Protein AF-S1SI46-F1 (afdb_monomer)

Solvent-accessible surface area (backbone atoms only — not comparable to full-atom values): 6988 Å² total; per-residue (Å²): 137,84,86,70,72,73,93,78,56,89,64,81,88,34,72,68,61,63,52,74,66,67,72,88,64,81,99,55,94,78,83,88,86,85,89,85,84,81,87,86,74,89,56,75,73,43,57,96,60,61,71,93,82,86,86,87,86,82,91,73,88,73,91,73,60,99,59,74,88,63,74,87,57,80,74,95,49,81,84,78,54,87,77,83,72,74,94,75,83,124

Sequence (90 aa):
MKIHHREESQGEDTLAVWSDRDRSIENKDIVLWYTLGFHHIPCQEDFPIMPTVSSSFDLKPVNFFESNPILRIPPNVEKDLPVCKPAGSA

Radius of gyration: 26.25 Å; Cα contacts (8 Å, |Δi|>4): 9; chains: 1; bounding box: 51×43×79 Å

pLDDT: mean 86.7, std 14.3, range [41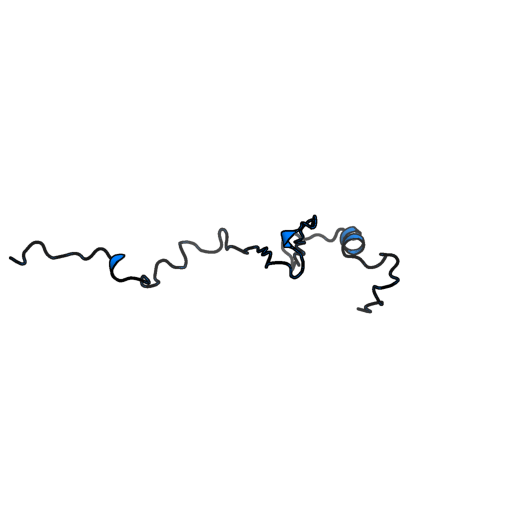.75, 97.75]

InterPro domains:
  IPR000269 Copper amine oxidase [PTHR10638] (6-79)
  IPR015798 Copper amine oxidase, catalytic domain [PF01179] (7-78)
  IPR036460 Copper amine oxidase, catalytic domain superfamily [G3DSA:2.70.98.20] (3-81)
  IPR036460 Copper amine oxidase, catalytic domain superfamily [SSF49998] (9-84)
  IPR049947 Copper amine oxidase, copper-binding site [PS01165] (35-48)

Organism: Theobroma cacao (NCBI:txid3641)

Secondary structure (DSSP, 8-state):
-----GGG--STTSHHHHHTT----TTS---------------GGGSSSPPP---------SS-SSS-TTTTSPPSSGGGS-----TT--

Foldseek 3Di:
DDDDDPPPDPCCPDPVVVCVVVDDDPPDDDDDDDDDDDDDDDDPCPPPHHDDDDDDDDDDDDPPDPDDPCPPPDDPDPVVDPPPDPPDDD

Mean predicted aligned error: 10.31 Å

Structure (mmCIF, N/CA/C/O backbone):
data_AF-S1SI46-F1
#
_entry.id   AF-S1SI46-F1
#
loop_
_atom_site.group_PDB
_atom_site.id
_atom_site.type_symbol
_atom_site.label_atom_id
_atom_site.label_alt_id
_atom_site.label_comp_id
_atom_site.label_asym_id
_atom_site.label_entity_id
_atom_site.lab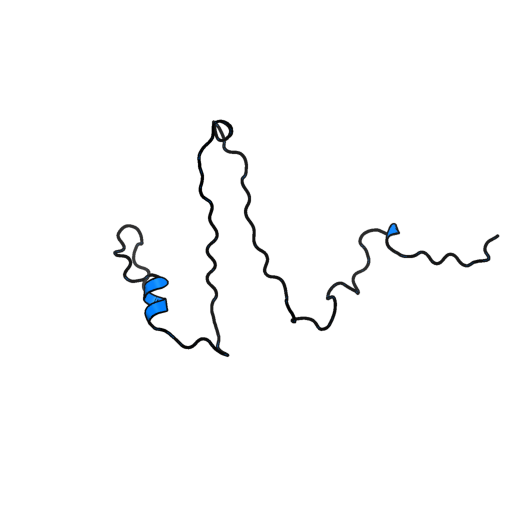el_seq_id
_atom_site.pdbx_PDB_ins_code
_atom_site.Cartn_x
_atom_site.Cartn_y
_atom_site.Cartn_z
_atom_site.occupancy
_atom_site.B_iso_or_equiv
_atom_site.auth_seq_id
_atom_site.auth_comp_id
_atom_site.auth_asym_id
_atom_site.auth_atom_id
_atom_site.pdbx_PDB_model_num
ATOM 1 N N . MET A 1 1 ? -6.805 -23.145 -12.559 1.00 41.75 1 MET A N 1
ATOM 2 C CA . MET A 1 1 ? -5.982 -21.943 -12.797 1.00 41.75 1 MET A CA 1
ATOM 3 C C . MET A 1 1 ? -4.635 -22.421 -13.306 1.00 41.75 1 MET A C 1
ATOM 5 O O . MET A 1 1 ? -3.942 -23.104 -12.564 1.00 41.75 1 MET A O 1
ATOM 9 N N . LYS A 1 2 ? -4.338 -22.229 -14.594 1.00 46.56 2 LYS A N 1
ATOM 10 C CA . LYS A 1 2 ? -3.103 -22.722 -15.218 1.00 46.56 2 LYS A CA 1
ATOM 11 C C . LYS A 1 2 ? -2.201 -21.511 -15.412 1.00 46.56 2 LYS A C 1
ATOM 13 O O . LYS A 1 2 ? -2.504 -20.668 -16.242 1.00 46.56 2 LYS A O 1
ATOM 18 N N . ILE A 1 3 ? -1.173 -21.383 -14.582 1.00 53.19 3 ILE A N 1
ATOM 19 C CA . ILE A 1 3 ? -0.225 -20.272 -14.677 1.00 53.19 3 ILE A CA 1
ATOM 20 C C . ILE A 1 3 ? 0.710 -20.589 -15.851 1.00 53.19 3 ILE A C 1
ATOM 22 O O . ILE A 1 3 ? 1.477 -21.546 -15.776 1.00 53.19 3 ILE A O 1
ATOM 26 N N . HIS A 1 4 ? 0.593 -19.851 -16.957 1.00 55.31 4 HIS A N 1
ATOM 27 C CA . HIS A 1 4 ? 1.569 -19.901 -18.050 1.00 55.31 4 HIS A CA 1
ATOM 28 C C . HIS A 1 4 ? 2.838 -19.130 -17.652 1.00 55.31 4 HIS A C 1
ATOM 30 O O . HIS A 1 4 ? 2.771 -18.151 -16.907 1.00 55.31 4 HIS A O 1
ATOM 36 N N . HIS A 1 5 ? 4.001 -19.582 -18.130 1.00 56.25 5 HIS A N 1
ATOM 37 C CA . HIS A 1 5 ? 5.281 -18.896 -17.929 1.00 56.25 5 HIS A CA 1
ATOM 38 C C . HIS A 1 5 ? 5.200 -17.447 -18.442 1.00 56.25 5 HIS A C 1
ATOM 40 O O . HIS A 1 5 ? 4.805 -17.199 -19.578 1.00 56.25 5 HIS A O 1
ATOM 46 N N . ARG A 1 6 ? 5.565 -16.487 -17.583 1.00 64.50 6 ARG A N 1
ATOM 47 C CA . ARG A 1 6 ? 5.426 -15.037 -17.825 1.00 64.50 6 ARG A CA 1
ATOM 48 C C . ARG A 1 6 ? 6.391 -14.493 -18.885 1.00 64.50 6 ARG A C 1
ATOM 50 O O . ARG A 1 6 ? 6.123 -13.451 -19.468 1.00 64.50 6 ARG A O 1
ATOM 57 N N . GLU A 1 7 ? 7.498 -15.187 -19.113 1.00 70.25 7 GLU A N 1
ATOM 58 C CA . GLU A 1 7 ? 8.656 -14.701 -19.874 1.00 70.25 7 GLU A CA 1
ATOM 59 C C . GLU A 1 7 ? 8.362 -14.453 -21.366 1.00 70.25 7 GLU A C 1
ATOM 61 O O . GLU A 1 7 ? 8.974 -13.580 -21.969 1.00 70.25 7 GLU A O 1
ATOM 66 N N . GLU A 1 8 ? 7.345 -15.116 -21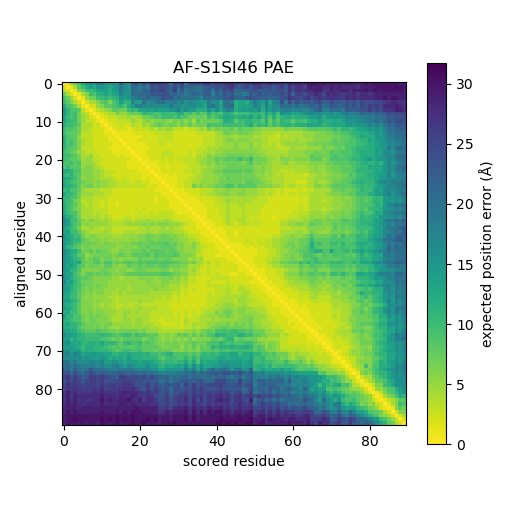.926 1.00 79.19 8 GLU A N 1
ATOM 67 C CA . GLU A 1 8 ? 6.892 -14.951 -23.320 1.00 79.19 8 GLU A CA 1
ATOM 68 C C . GLU A 1 8 ? 5.378 -14.676 -23.409 1.00 79.19 8 GLU A C 1
ATOM 70 O O . GLU A 1 8 ? 4.732 -14.941 -24.424 1.00 79.19 8 GLU A O 1
ATOM 75 N N . SER A 1 9 ? 4.763 -14.185 -22.326 1.00 83.94 9 SER A N 1
ATOM 76 C CA . SER A 1 9 ? 3.312 -13.982 -22.316 1.00 83.94 9 SER A CA 1
ATOM 77 C C . SER A 1 9 ? 2.912 -12.868 -23.287 1.00 83.94 9 SER A C 1
ATOM 79 O O . SER A 1 9 ? 3.463 -11.770 -23.229 1.00 83.94 9 SER A O 1
ATOM 81 N N . GLN A 1 10 ? 1.880 -13.104 -24.096 1.00 87.62 10 GLN A N 1
ATOM 82 C CA . GLN A 1 10 ? 1.298 -12.083 -24.977 1.00 87.62 10 GLN A CA 1
ATOM 83 C C . GLN A 1 10 ? 0.381 -11.087 -24.235 1.00 87.62 10 GLN A C 1
ATOM 85 O O . GLN A 1 10 ? -0.254 -10.245 -24.858 1.00 87.62 10 GLN A O 1
ATOM 90 N N . GLY A 1 11 ? 0.299 -11.165 -22.899 1.00 84.56 11 GLY A N 1
ATOM 91 C CA . GLY A 1 11 ? -0.532 -10.273 -22.076 1.00 84.56 11 GLY A CA 1
ATOM 92 C C . GLY A 1 11 ? -2.023 -10.637 -22.016 1.00 84.56 11 GLY A C 1
ATOM 93 O O . GLY A 1 11 ? -2.804 -9.903 -21.411 1.00 84.56 11 GLY A O 1
ATOM 94 N N . GLU A 1 12 ? -2.415 -11.778 -22.583 1.00 86.50 12 GLU A N 1
ATOM 95 C CA . GLU A 1 12 ? -3.818 -12.208 -22.701 1.00 86.50 12 GLU A CA 1
ATOM 96 C C . GLU A 1 12 ? -4.461 -12.666 -21.376 1.00 86.50 12 GLU A C 1
ATOM 98 O O . GLU A 1 12 ? -5.680 -12.763 -21.287 1.00 86.50 12 GLU A O 1
ATOM 103 N N . ASP A 1 13 ? -3.670 -12.929 -20.329 1.00 90.25 13 ASP A N 1
ATOM 104 C CA . ASP A 1 13 ? -4.154 -13.377 -19.010 1.00 90.25 13 ASP A CA 1
ATOM 105 C C . ASP A 1 13 ? -3.690 -12.428 -17.889 1.00 90.25 13 ASP A C 1
ATOM 107 O O . ASP A 1 13 ? -3.030 -12.822 -16.928 1.00 90.25 13 ASP A O 1
ATOM 111 N N . THR A 1 14 ? -3.969 -11.131 -18.051 1.00 93.06 14 THR A N 1
ATOM 112 C CA . THR A 1 14 ? -3.594 -10.077 -17.090 1.00 93.06 14 THR A CA 1
ATOM 113 C C . THR A 1 14 ? -4.789 -9.585 -16.272 1.00 93.06 14 THR A C 1
ATOM 115 O O . THR A 1 14 ? -5.944 -9.768 -16.652 1.00 93.06 14 THR A O 1
ATOM 118 N N . LEU A 1 15 ? -4.518 -8.878 -15.163 1.00 92.81 15 LEU A N 1
ATOM 119 C CA . LEU A 1 15 ? -5.562 -8.217 -14.366 1.00 92.81 15 LEU A CA 1
ATOM 120 C C . LEU A 1 15 ? -6.417 -7.258 -15.212 1.00 92.81 15 LEU A C 1
ATOM 122 O O . LEU A 1 15 ? -7.617 -7.160 -14.975 1.00 92.81 15 LEU A O 1
ATOM 126 N N . ALA A 1 16 ? -5.818 -6.601 -16.213 1.00 93.75 16 ALA A N 1
ATOM 127 C CA . ALA A 1 16 ? -6.536 -5.749 -17.157 1.00 93.75 16 ALA A CA 1
ATOM 128 C C . ALA A 1 16 ? -7.599 -6.551 -17.928 1.00 93.75 16 ALA A C 1
ATOM 130 O O . ALA A 1 16 ? -8.781 -6.237 -17.830 1.00 93.75 16 ALA A O 1
ATOM 131 N N . VAL A 1 17 ? -7.208 -7.665 -18.560 1.00 94.94 17 VAL A N 1
ATOM 132 C CA . VAL A 1 17 ? -8.138 -8.560 -19.278 1.00 94.94 17 VAL A CA 1
ATOM 133 C C . VAL A 1 17 ? -9.208 -9.142 -18.344 1.00 94.94 17 VAL A C 1
ATOM 135 O O . VAL A 1 17 ? -10.356 -9.359 -18.730 1.00 94.94 17 VAL A O 1
ATOM 138 N N . TRP A 1 18 ? -8.869 -9.409 -17.081 1.00 94.19 18 TRP A N 1
ATOM 139 C CA . TRP A 1 18 ? -9.847 -9.898 -16.104 1.00 94.19 18 TRP A CA 1
ATOM 140 C C . TRP A 1 18 ? -10.861 -8.829 -15.689 1.00 94.19 18 TRP A C 1
ATOM 142 O O . TRP A 1 18 ? -11.999 -9.181 -15.355 1.00 94.19 18 TRP A O 1
ATOM 152 N N . SER A 1 19 ? -10.455 -7.558 -15.693 1.00 94.12 19 SER A N 1
ATOM 153 C CA . SER A 1 19 ? -11.311 -6.414 -15.376 1.00 94.12 19 SER A CA 1
ATOM 154 C C . SER A 1 19 ? -12.341 -6.143 -16.472 1.00 94.12 19 SER A C 1
ATOM 156 O O . SER A 1 19 ? -13.457 -5.748 -16.145 1.00 94.12 19 SER A O 1
ATOM 158 N N . ASP A 1 20 ? -12.031 -6.441 -17.738 1.00 96.12 20 ASP A N 1
ATOM 159 C CA . ASP A 1 20 ? -12.948 -6.255 -18.880 1.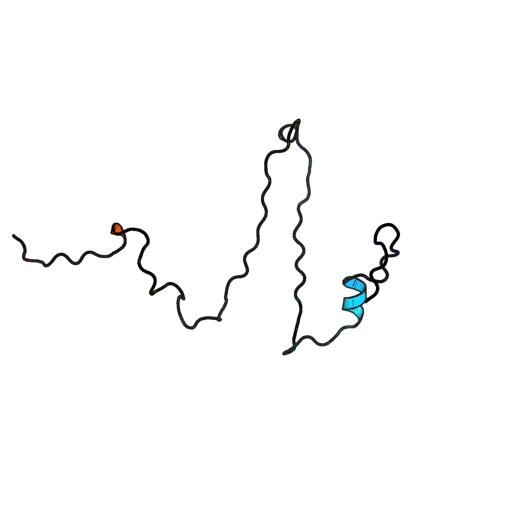00 96.12 20 ASP A CA 1
ATOM 160 C C . ASP A 1 20 ? -14.244 -7.077 -18.774 1.00 96.12 20 ASP A C 1
ATOM 162 O O . ASP A 1 20 ? -15.233 -6.799 -19.446 1.00 96.12 20 ASP A O 1
ATOM 166 N N . ARG A 1 21 ? -14.272 -8.090 -17.898 1.00 95.44 21 ARG A N 1
ATOM 167 C CA . ARG A 1 21 ? -15.483 -8.871 -17.596 1.00 95.44 21 ARG A CA 1
ATOM 168 C C . ARG A 1 21 ? -16.537 -8.083 -16.811 1.00 95.44 21 ARG A C 1
ATOM 170 O O . ARG A 1 21 ? -17.606 -8.639 -16.573 1.00 95.44 21 ARG A O 1
ATOM 177 N N . ASP A 1 22 ? -16.201 -6.879 -16.343 1.00 95.44 22 ASP A N 1
ATOM 178 C CA . ASP A 1 22 ? -17.082 -5.918 -15.663 1.00 95.44 22 ASP A CA 1
ATOM 179 C C . ASP A 1 22 ? -18.035 -6.561 -14.639 1.00 95.44 22 ASP A C 1
ATOM 181 O O . ASP A 1 22 ? -19.261 -6.438 -14.654 1.00 95.44 22 ASP A O 1
ATOM 185 N N . ARG A 1 23 ? -17.456 -7.371 -13.750 1.00 96.44 23 ARG A N 1
ATOM 186 C CA . ARG A 1 23 ? -18.228 -8.081 -12.729 1.00 96.44 23 ARG A CA 1
ATOM 187 C C . ARG A 1 23 ? -18.667 -7.083 -11.659 1.00 96.44 23 ARG A C 1
ATOM 189 O O . ARG A 1 23 ? -17.824 -6.454 -11.036 1.00 96.44 23 ARG A O 1
ATOM 196 N N . SER A 1 24 ? -19.970 -7.014 -11.375 1.00 96.94 24 SER A N 1
ATOM 197 C CA . SER A 1 24 ? -20.524 -6.187 -10.287 1.00 96.94 24 SER A CA 1
ATOM 198 C C . SER A 1 24 ? -19.849 -6.483 -8.936 1.00 96.94 24 SER A C 1
ATOM 200 O O . SER A 1 24 ? -19.796 -7.649 -8.531 1.00 96.94 24 SER A O 1
ATOM 202 N N . ILE A 1 25 ? -19.401 -5.426 -8.244 1.00 97.12 25 ILE A N 1
ATOM 203 C CA . ILE A 1 25 ? -18.573 -5.472 -7.018 1.00 97.12 25 ILE A CA 1
ATOM 204 C C . ILE A 1 25 ? -19.305 -5.077 -5.722 1.00 97.12 25 ILE A C 1
ATOM 206 O O . ILE A 1 25 ? -18.786 -5.297 -4.632 1.00 97.12 25 ILE A O 1
ATOM 210 N N . GLU A 1 26 ? -20.495 -4.484 -5.815 1.00 97.75 26 GLU A N 1
ATOM 211 C CA . GLU A 1 26 ? -21.215 -3.959 -4.648 1.00 97.75 26 GLU A CA 1
ATOM 212 C C . GLU A 1 26 ? -21.724 -5.076 -3.727 1.00 97.75 26 GLU A C 1
ATOM 214 O O . GLU A 1 26 ? -22.370 -6.015 -4.193 1.00 97.75 26 GLU A O 1
ATOM 219 N N . ASN A 1 27 ? -21.474 -4.940 -2.416 1.00 96.81 27 ASN A N 1
ATOM 220 C CA . ASN A 1 27 ? -21.925 -5.860 -1.359 1.00 96.81 27 ASN A CA 1
ATOM 221 C C . ASN A 1 27 ? -21.579 -7.336 -1.620 1.00 96.81 27 ASN A C 1
ATOM 223 O O . ASN A 1 27 ? -22.386 -8.236 -1.375 1.00 96.81 27 ASN A O 1
ATOM 227 N N . LYS A 1 28 ? -20.374 -7.585 -2.133 1.00 97.38 28 LYS A N 1
ATOM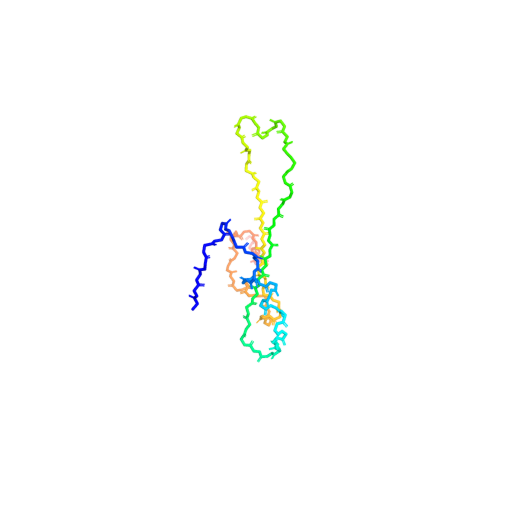 228 C CA . LYS A 1 28 ? -19.853 -8.925 -2.410 1.00 97.38 28 LYS A CA 1
ATOM 229 C C . LYS A 1 28 ? -18.488 -9.119 -1.773 1.00 97.38 28 LYS A C 1
ATOM 231 O O . LYS A 1 28 ? -17.853 -8.175 -1.316 1.00 97.38 28 LYS A O 1
ATOM 236 N N . ASP A 1 29 ? -18.050 -10.368 -1.784 1.00 97.56 29 ASP A N 1
ATOM 237 C CA . ASP A 1 29 ? -16.655 -10.706 -1.555 1.00 97.56 29 ASP A CA 1
ATOM 238 C C . ASP A 1 29 ? -15.800 -10.131 -2.698 1.00 97.56 29 ASP A C 1
ATOM 240 O O . ASP A 1 29 ? -16.060 -10.395 -3.879 1.00 97.56 29 ASP A O 1
ATOM 244 N N . ILE A 1 30 ? -14.827 -9.293 -2.344 1.00 97.25 30 ILE A N 1
ATOM 245 C CA . ILE A 1 30 ? -13.999 -8.530 -3.278 1.00 97.25 30 ILE A CA 1
ATOM 246 C C . ILE A 1 30 ? -12.519 -8.672 -2.931 1.00 97.25 30 ILE A C 1
ATOM 248 O O . ILE A 1 30 ? -12.135 -8.922 -1.792 1.00 97.25 30 ILE A O 1
ATOM 252 N N . VAL A 1 31 ? -11.673 -8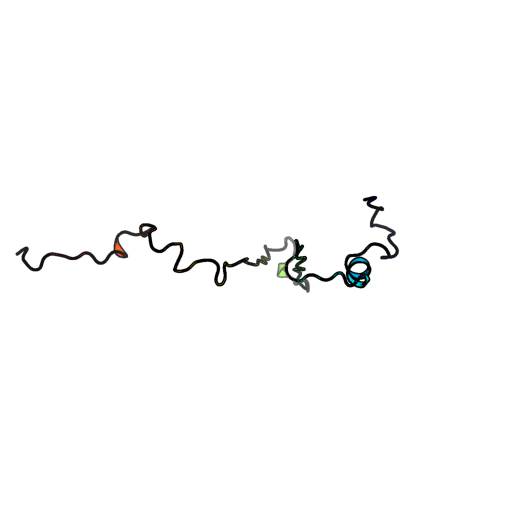.438 -3.932 1.00 97.25 31 VAL A N 1
ATOM 253 C CA . VAL A 1 31 ? -10.215 -8.429 -3.788 1.00 97.25 31 VAL A CA 1
ATOM 254 C C . VAL A 1 31 ? -9.677 -7.090 -4.280 1.00 97.25 31 VAL A C 1
ATOM 256 O O . VAL A 1 31 ? -9.998 -6.668 -5.392 1.00 97.25 31 VAL A O 1
ATOM 259 N N . LEU A 1 32 ? -8.841 -6.438 -3.469 1.00 95.88 32 LEU A N 1
ATOM 260 C CA . LEU A 1 32 ? -8.134 -5.209 -3.830 1.00 95.88 32 LEU A CA 1
ATOM 261 C C . LEU A 1 32 ? -6.723 -5.533 -4.332 1.00 95.88 32 LEU A C 1
ATOM 263 O O . LEU A 1 32 ? -5.983 -6.271 -3.686 1.00 95.88 32 LEU A O 1
ATOM 267 N N . TRP A 1 33 ? -6.334 -4.913 -5.444 1.00 96.88 33 TRP A N 1
ATOM 268 C CA . TRP A 1 33 ? -4.979 -4.962 -5.990 1.00 96.88 33 TRP A CA 1
ATOM 269 C C . TRP A 1 33 ? -4.403 -3.541 -5.963 1.00 96.88 33 TRP A C 1
ATOM 271 O O . TRP A 1 33 ? -4.954 -2.649 -6.603 1.00 96.88 33 TRP A O 1
ATOM 281 N N . TYR A 1 34 ? -3.325 -3.315 -5.206 1.00 96.94 34 TYR A N 1
ATOM 282 C CA . TYR A 1 34 ? -2.662 -2.011 -5.075 1.00 96.94 34 TYR A CA 1
ATOM 283 C C . TYR A 1 34 ? -1.241 -2.080 -5.642 1.00 96.94 34 TYR A C 1
ATOM 285 O O . TYR A 1 34 ? -0.460 -2.949 -5.253 1.00 96.94 34 TYR A O 1
ATOM 293 N N . THR A 1 35 ? -0.903 -1.163 -6.551 1.00 96.44 35 THR A N 1
ATOM 294 C CA . THR A 1 35 ? 0.415 -1.101 -7.198 1.00 96.44 35 THR A CA 1
ATOM 295 C C . THR A 1 35 ? 1.250 0.007 -6.565 1.00 96.44 35 THR A C 1
ATOM 297 O O . THR A 1 35 ? 0.908 1.180 -6.685 1.00 96.44 35 THR A O 1
ATOM 300 N N . LEU A 1 36 ? 2.366 -0.360 -5.933 1.00 96.44 36 LEU A N 1
ATOM 301 C CA . LEU A 1 36 ? 3.360 0.570 -5.392 1.00 96.44 36 LEU A CA 1
ATOM 302 C C . LEU A 1 36 ? 4.666 0.432 -6.181 1.00 96.44 36 LEU A C 1
ATOM 304 O O . LEU A 1 36 ? 5.162 -0.678 -6.368 1.00 96.44 36 LEU A O 1
ATOM 308 N N . GLY A 1 37 ? 5.227 1.551 -6.631 1.00 95.25 37 GLY A N 1
ATOM 309 C CA . GLY A 1 37 ? 6.485 1.589 -7.373 1.00 95.25 37 GLY A CA 1
ATOM 310 C C . GLY A 1 37 ? 7.129 2.970 -7.321 1.00 95.25 37 GLY A C 1
ATOM 311 O O . GLY A 1 37 ? 6.497 3.940 -6.906 1.00 95.25 37 GLY A O 1
ATOM 312 N N . PHE A 1 38 ? 8.390 3.052 -7.739 1.00 95.06 38 PHE A N 1
ATOM 313 C CA . PHE A 1 38 ? 9.151 4.297 -7.819 1.00 95.06 38 PHE A CA 1
ATOM 314 C C . PHE A 1 38 ? 9.916 4.365 -9.143 1.00 95.06 38 PHE A C 1
ATOM 316 O O . PHE A 1 38 ? 10.257 3.340 -9.735 1.00 95.06 38 PHE A O 1
ATOM 323 N N . HIS A 1 39 ? 10.187 5.581 -9.612 1.00 96.19 39 HIS A N 1
ATOM 324 C CA . HIS A 1 39 ? 11.054 5.811 -10.763 1.00 96.19 39 HIS A CA 1
ATOM 325 C C . HIS A 1 39 ? 12.485 6.014 -10.267 1.00 96.19 39 HIS A C 1
ATOM 327 O O . HIS A 1 39 ? 12.793 7.044 -9.670 1.00 96.19 39 HIS A O 1
ATOM 333 N N . HIS A 1 40 ? 13.356 5.028 -10.484 1.00 96.12 40 HIS A N 1
ATOM 334 C CA . HIS A 1 40 ? 14.765 5.129 -10.105 1.00 96.12 40 HIS A CA 1
ATOM 335 C C . HIS A 1 40 ? 15.539 5.895 -11.179 1.00 96.12 40 HIS A C 1
ATOM 337 O O . HIS A 1 40 ? 15.746 5.381 -12.276 1.00 96.12 40 HIS A O 1
ATOM 343 N N . ILE A 1 41 ? 15.944 7.129 -10.870 1.00 96.31 41 ILE A N 1
ATOM 344 C CA . ILE A 1 41 ? 16.949 7.872 -11.640 1.00 96.31 41 ILE A CA 1
ATOM 345 C C . ILE A 1 41 ? 18.276 7.674 -10.900 1.00 96.31 41 ILE A C 1
ATOM 347 O O . ILE A 1 41 ? 18.418 8.243 -9.818 1.00 96.31 41 ILE A O 1
ATOM 351 N N . PRO A 1 42 ? 19.214 6.862 -11.423 1.00 96.38 42 PRO A N 1
ATOM 352 C CA . PRO A 1 42 ? 20.453 6.566 -10.715 1.00 96.38 42 PRO A CA 1
ATOM 353 C C . PRO A 1 42 ? 21.287 7.822 -10.452 1.00 96.38 42 PRO A C 1
ATOM 355 O O . PRO A 1 42 ? 21.410 8.680 -11.334 1.00 96.38 42 PRO A O 1
ATOM 358 N N . CYS A 1 43 ? 21.901 7.904 -9.274 1.00 95.38 43 CYS A N 1
ATOM 359 C CA . CYS A 1 43 ? 22.851 8.963 -8.924 1.00 95.38 43 CYS A CA 1
ATOM 360 C C . CYS A 1 43 ? 24.207 8.396 -8.472 1.00 95.38 43 CYS A C 1
ATOM 362 O O . CYS A 1 43 ? 24.383 7.185 -8.340 1.00 95.38 43 CYS A O 1
ATOM 364 N N . GLN A 1 44 ? 25.209 9.262 -8.285 1.00 97.62 44 GLN A N 1
ATOM 365 C CA . GLN A 1 44 ? 26.567 8.825 -7.935 1.00 97.62 44 GLN A CA 1
ATOM 366 C C . GLN A 1 44 ? 26.612 8.138 -6.561 1.00 97.62 44 GLN A C 1
ATOM 368 O O . GLN A 1 44 ? 27.402 7.220 -6.355 1.00 97.62 44 GLN A O 1
ATOM 373 N N . GLU A 1 45 ? 25.745 8.559 -5.645 1.00 96.75 45 GLU A N 1
ATOM 374 C CA . GLU A 1 45 ? 25.592 8.014 -4.297 1.00 96.75 45 GLU A CA 1
ATOM 375 C C . GLU A 1 45 ? 25.081 6.566 -4.291 1.00 96.75 45 GLU A C 1
ATOM 377 O O . GLU A 1 45 ? 25.293 5.859 -3.308 1.00 96.75 45 GLU A O 1
ATOM 382 N N . ASP A 1 46 ? 24.468 6.101 -5.386 1.00 96.25 46 ASP A N 1
ATOM 383 C CA . ASP A 1 46 ? 24.043 4.707 -5.540 1.00 96.25 46 ASP A CA 1
ATOM 384 C C . ASP A 1 46 ? 25.232 3.753 -5.785 1.00 96.25 46 ASP A C 1
ATOM 386 O O . ASP A 1 46 ? 25.075 2.529 -5.748 1.00 96.25 46 ASP A O 1
ATOM 390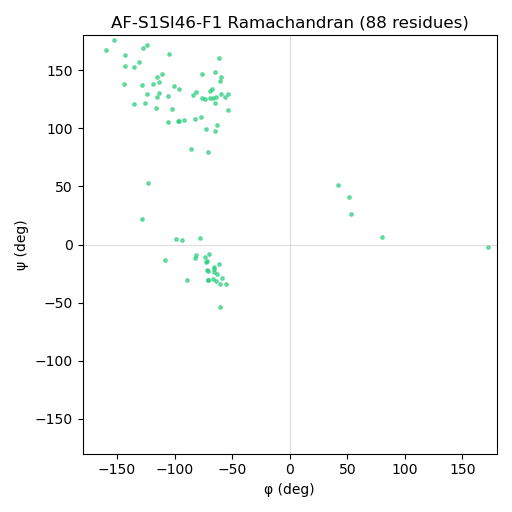 N N . PHE A 1 47 ? 26.430 4.292 -6.046 1.00 94.44 47 PHE A N 1
ATOM 391 C CA . PHE A 1 47 ? 27.633 3.529 -6.368 1.00 94.44 47 PHE A CA 1
ATOM 392 C C . PHE A 1 47 ? 28.706 3.649 -5.270 1.00 94.44 47 PHE A C 1
ATOM 394 O O . PHE A 1 47 ? 28.961 4.743 -4.768 1.00 94.44 47 PHE A O 1
ATOM 401 N N . PRO A 1 48 ? 29.422 2.559 -4.923 1.00 93.00 48 PRO A N 1
ATOM 402 C CA . PRO A 1 48 ? 29.325 1.188 -5.447 1.00 93.00 48 PRO A CA 1
ATOM 403 C C . PRO A 1 48 ? 28.191 0.358 -4.834 1.00 93.00 48 PRO A C 1
ATOM 405 O O . PRO A 1 48 ? 27.944 -0.762 -5.277 1.00 93.00 48 PRO A O 1
ATOM 408 N N . ILE A 1 49 ? 27.549 0.875 -3.788 1.00 95.50 49 ILE A N 1
ATOM 409 C CA . ILE A 1 49 ? 26.489 0.199 -3.046 1.00 95.50 49 ILE A CA 1
ATOM 410 C C . ILE A 1 49 ? 25.375 1.212 -2.816 1.00 95.50 49 ILE A C 1
ATOM 412 O O . ILE A 1 49 ? 25.593 2.225 -2.157 1.00 95.50 49 ILE A O 1
ATOM 416 N N . MET A 1 50 ? 24.184 0.895 -3.319 1.00 96.56 50 MET A N 1
ATOM 417 C CA . MET A 1 50 ? 23.005 1.738 -3.175 1.00 96.56 50 MET A CA 1
ATOM 418 C C . MET A 1 50 ? 22.524 1.757 -1.714 1.00 96.56 50 MET A C 1
ATOM 420 O O . MET A 1 50 ? 22.277 0.687 -1.142 1.00 96.56 50 MET A O 1
ATOM 424 N N . PRO A 1 51 ? 22.356 2.940 -1.094 1.00 94.88 51 PRO A N 1
ATOM 425 C CA . PRO A 1 51 ? 21.712 3.066 0.208 1.00 94.88 51 PRO A CA 1
ATOM 426 C C . PRO A 1 51 ? 20.252 2.588 0.186 1.00 94.88 51 PRO A C 1
ATOM 428 O O . PRO A 1 51 ? 19.606 2.504 -0.856 1.00 94.88 51 PRO A O 1
ATOM 431 N N . THR A 1 52 ? 19.696 2.277 1.359 1.00 96.06 52 THR A N 1
ATOM 432 C CA . THR A 1 52 ? 18.301 1.821 1.455 1.00 96.06 52 THR A CA 1
ATOM 433 C C . T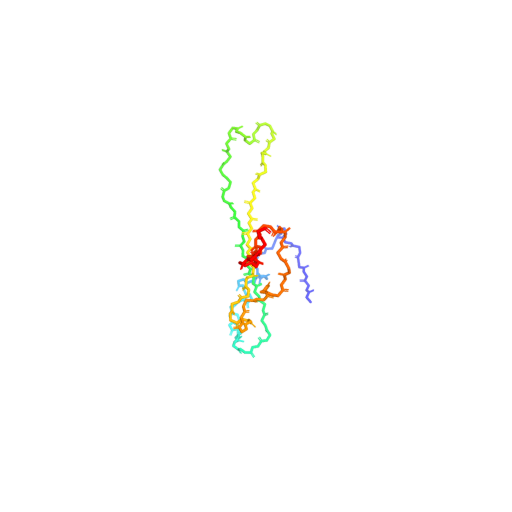HR A 1 52 ? 17.324 2.929 1.065 1.00 96.06 52 THR A C 1
ATOM 435 O O . THR A 1 52 ? 17.309 3.991 1.684 1.00 96.06 52 THR A O 1
ATOM 438 N N . VAL A 1 53 ? 16.445 2.629 0.108 1.00 93.69 53 VAL A N 1
ATOM 439 C CA . VAL A 1 53 ? 15.251 3.421 -0.211 1.00 93.69 53 VAL A CA 1
ATOM 440 C C . VAL A 1 53 ? 14.028 2.675 0.317 1.00 93.69 53 VAL A C 1
ATOM 442 O O . VAL A 1 53 ? 13.857 1.488 0.039 1.00 93.69 53 VAL A O 1
ATOM 445 N N . SER A 1 54 ? 13.183 3.348 1.099 1.00 94.69 54 SER A N 1
ATOM 446 C CA . SER A 1 54 ? 11.978 2.759 1.689 1.00 94.69 54 SER A CA 1
ATOM 447 C C . SER A 1 54 ? 10.700 3.339 1.079 1.00 94.69 54 SER A C 1
ATOM 449 O O . SER A 1 54 ? 10.628 4.498 0.678 1.00 94.69 54 SER A O 1
ATOM 451 N N . SER A 1 55 ? 9.665 2.509 0.985 1.00 95.31 55 SER A N 1
ATOM 452 C CA . SER A 1 55 ? 8.311 2.899 0.588 1.00 95.31 55 SER A CA 1
ATOM 453 C C . SER A 1 55 ? 7.324 2.059 1.389 1.00 95.31 55 SER A C 1
ATOM 455 O O . SER A 1 55 ? 7.550 0.866 1.590 1.00 95.31 55 SER A O 1
ATOM 457 N N . SER A 1 56 ? 6.247 2.668 1.873 1.00 95.75 56 SER A N 1
ATOM 458 C CA . SER A 1 56 ? 5.253 2.003 2.716 1.00 95.75 56 SER A CA 1
ATOM 459 C C . SER A 1 56 ? 3.843 2.492 2.400 1.00 95.75 56 SER A C 1
ATOM 461 O O . SER A 1 56 ? 3.646 3.527 1.763 1.00 95.75 56 SER A O 1
ATOM 463 N N . PHE A 1 57 ? 2.855 1.722 2.843 1.00 96.88 57 PHE A N 1
ATOM 464 C CA . PHE A 1 57 ? 1.451 2.107 2.855 1.00 96.88 57 PHE A CA 1
ATOM 465 C C . PHE A 1 57 ? 0.805 1.544 4.123 1.00 96.88 57 PHE A C 1
ATOM 467 O O . PHE A 1 57 ? 1.255 0.524 4.644 1.00 96.88 57 PHE A O 1
ATOM 474 N N . ASP A 1 58 ? -0.255 2.195 4.595 1.00 97.12 58 ASP A N 1
ATOM 475 C CA . ASP A 1 58 ? -1.017 1.754 5.761 1.00 97.12 58 ASP A CA 1
ATOM 476 C C . ASP A 1 58 ? -2.464 1.464 5.366 1.00 97.12 58 ASP A C 1
ATOM 478 O O . ASP A 1 58 ? -3.103 2.261 4.675 1.00 97.12 58 ASP A O 1
ATOM 482 N N . LEU A 1 59 ? -3.017 0.373 5.891 1.00 97.00 59 LEU A N 1
ATOM 483 C CA . LEU A 1 59 ? -4.460 0.158 5.930 1.00 97.00 59 LEU A CA 1
ATOM 484 C C . LEU A 1 59 ? -4.966 0.601 7.296 1.00 97.00 59 LEU A C 1
ATOM 486 O O . LEU A 1 59 ? -4.720 -0.056 8.309 1.00 97.00 59 LEU A O 1
ATOM 490 N N . LYS A 1 60 ? -5.645 1.748 7.324 1.00 95.81 60 LYS A N 1
ATOM 491 C CA . LYS A 1 60 ? -6.175 2.324 8.559 1.00 95.81 60 LYS A CA 1
ATOM 492 C C . LYS A 1 60 ? -7.670 2.036 8.682 1.00 95.81 60 LYS A C 1
ATOM 494 O O . LYS A 1 60 ? -8.394 2.191 7.699 1.00 95.81 60 LYS A O 1
ATOM 499 N N . PRO A 1 61 ? -8.149 1.650 9.875 1.00 95.88 61 PRO A N 1
ATOM 500 C CA . PRO A 1 61 ? -9.576 1.521 10.124 1.00 95.88 61 PRO A CA 1
ATOM 501 C C . PRO A 1 61 ? -10.246 2.896 9.996 1.00 95.88 61 PRO A C 1
ATOM 503 O O . PRO A 1 61 ? -9.829 3.853 10.647 1.00 95.88 61 PRO A O 1
ATOM 506 N N . VAL A 1 62 ? -11.296 2.992 9.177 1.00 95.94 62 VAL A N 1
ATOM 507 C CA . VAL A 1 62 ? -12.106 4.209 9.003 1.00 95.94 62 VAL A CA 1
ATOM 508 C C . VAL A 1 62 ? -13.557 3.843 9.264 1.00 95.94 62 VAL A C 1
ATOM 510 O O . VAL A 1 62 ? -14.077 2.935 8.624 1.00 95.94 62 VAL A O 1
ATOM 513 N N . ASN A 1 63 ? -14.191 4.511 10.233 1.00 96.19 63 ASN A N 1
ATOM 514 C CA . ASN A 1 63 ? -15.551 4.197 10.699 1.00 96.19 63 ASN A CA 1
ATOM 515 C C . ASN A 1 63 ? -15.742 2.721 11.110 1.00 96.19 63 ASN A C 1
ATOM 517 O O . ASN A 1 63 ? -16.843 2.190 11.043 1.00 96.19 63 ASN A O 1
ATOM 521 N N . PHE A 1 64 ? -14.657 2.052 11.514 1.00 96.88 64 PHE A N 1
ATOM 522 C CA . PHE A 1 64 ? -14.686 0.659 11.965 1.00 96.88 64 PHE A CA 1
ATOM 523 C C . PHE A 1 64 ? -14.934 0.542 13.477 1.00 96.88 64 PHE A C 1
ATOM 525 O O . PHE A 1 64 ? -15.527 -0.427 13.936 1.00 96.88 64 PHE A O 1
ATOM 532 N N . PHE A 1 65 ? -14.480 1.531 14.254 1.00 96.62 65 PHE A N 1
ATOM 533 C CA . PHE A 1 65 ? -14.667 1.596 15.703 1.00 96.62 65 PHE A CA 1
ATOM 534 C C . PHE A 1 65 ? -15.548 2.794 16.074 1.00 96.62 65 PHE A C 1
ATOM 536 O O . PHE A 1 65 ? -15.404 3.863 15.488 1.00 96.62 65 PHE A O 1
ATOM 543 N N . GLU A 1 66 ? -16.385 2.634 17.102 1.00 95.81 66 GLU A N 1
ATOM 544 C CA . GLU A 1 66 ? -17.231 3.708 17.663 1.00 95.81 66 GLU A CA 1
ATOM 545 C C . GLU A 1 66 ? -16.421 4.828 18.332 1.00 95.81 66 GLU A C 1
ATOM 547 O O . GLU A 1 66 ? -16.836 5.980 18.410 1.00 95.81 66 GLU A O 1
ATOM 552 N N . SER A 1 67 ? -15.252 4.487 18.870 1.00 93.25 67 SER A N 1
ATOM 553 C CA . SER A 1 67 ? -14.349 5.432 19.522 1.00 93.25 67 SER A CA 1
ATOM 554 C C . SER A 1 67 ? -12.906 4.945 19.418 1.00 93.25 67 SER A C 1
ATOM 556 O O . SER A 1 67 ? -12.640 3.872 18.878 1.00 93.25 67 SER A O 1
ATOM 558 N N . ASN A 1 68 ? -11.962 5.750 19.908 1.00 91.94 68 ASN A N 1
ATOM 559 C CA . ASN A 1 68 ? -10.536 5.459 19.809 1.00 91.94 68 ASN A CA 1
ATOM 560 C C . ASN A 1 68 ? -10.200 4.054 20.379 1.00 91.94 68 ASN A C 1
ATOM 562 O O . ASN A 1 68 ? -10.331 3.853 21.592 1.00 91.94 68 ASN A O 1
ATOM 566 N N . PRO A 1 69 ? -9.718 3.102 19.550 1.00 92.44 69 PRO A N 1
ATOM 567 C CA . PRO A 1 69 ? -9.514 1.713 19.966 1.00 92.44 69 PRO A CA 1
ATOM 568 C C . PRO A 1 69 ? -8.423 1.541 21.031 1.00 92.44 69 PRO A C 1
ATOM 570 O O . PRO A 1 69 ? -8.429 0.547 21.752 1.00 92.44 69 PRO A O 1
ATOM 573 N N . ILE A 1 70 ? -7.501 2.500 21.165 1.00 90.12 70 ILE A N 1
ATOM 574 C CA . ILE A 1 70 ? -6.381 2.414 22.115 1.00 90.12 70 ILE A CA 1
ATOM 575 C C . ILE A 1 70 ? -6.619 3.190 23.415 1.00 90.12 70 ILE A C 1
ATOM 577 O O . ILE A 1 70 ? -5.738 3.241 24.266 1.00 90.12 70 ILE A O 1
ATOM 581 N N . LEU A 1 71 ? -7.806 3.772 23.613 1.00 88.81 71 LEU A N 1
ATOM 582 C CA . LEU A 1 71 ? -8.083 4.661 24.749 1.00 88.81 71 LEU A CA 1
ATOM 583 C C . LEU A 1 71 ? -7.884 4.001 26.127 1.00 88.81 71 LEU A C 1
ATOM 585 O O . LEU A 1 71 ? -7.585 4.685 27.099 1.00 88.81 71 LEU A O 1
ATOM 589 N N . ARG A 1 72 ? -8.070 2.680 26.228 1.00 85.88 72 ARG A N 1
ATOM 590 C CA . ARG A 1 72 ? -7.935 1.926 27.488 1.00 85.88 72 ARG A CA 1
ATOM 591 C C . ARG A 1 72 ? -6.548 1.318 27.701 1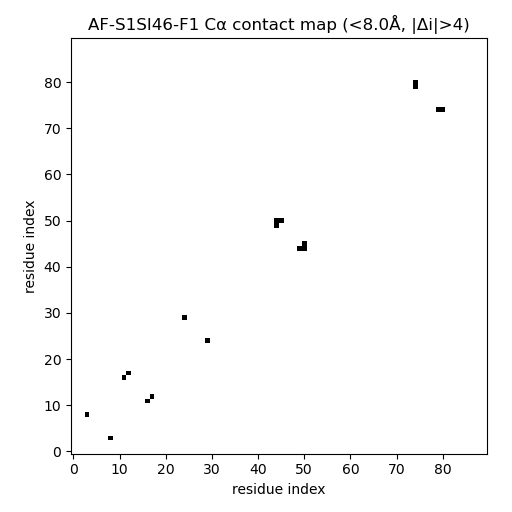.00 85.88 72 ARG A C 1
ATOM 593 O O . ARG A 1 72 ? -6.358 0.576 28.662 1.00 85.88 72 ARG A O 1
ATOM 600 N N . ILE A 1 73 ? -5.603 1.583 26.806 1.00 87.25 73 ILE A N 1
ATOM 601 C CA . ILE A 1 73 ? -4.241 1.066 26.921 1.00 87.25 73 ILE A CA 1
ATOM 602 C C . ILE A 1 73 ? -3.469 1.970 27.894 1.00 87.25 73 ILE A C 1
ATOM 604 O O . ILE A 1 73 ? -3.544 3.194 27.755 1.00 87.25 73 ILE A O 1
ATOM 608 N N . PRO A 1 74 ? -2.758 1.409 28.894 1.00 83.19 74 PRO A N 1
ATOM 609 C CA . PRO A 1 74 ? -1.942 2.213 29.795 1.00 83.19 74 PRO A CA 1
ATOM 610 C C . PRO A 1 74 ? -0.868 2.977 29.003 1.00 83.19 74 PRO A C 1
ATOM 612 O O . PRO A 1 74 ? -0.349 2.449 28.016 1.00 83.19 74 PRO A O 1
ATOM 615 N N . PRO A 1 75 ? -0.524 4.211 29.406 1.00 81.88 75 PRO A N 1
ATOM 616 C CA . PRO A 1 75 ? 0.495 4.982 28.712 1.00 81.88 75 PRO A CA 1
ATOM 617 C C . PRO A 1 75 ? 1.862 4.308 28.833 1.00 81.88 75 PRO A C 1
ATOM 619 O O . PRO A 1 75 ? 2.179 3.675 29.840 1.00 81.88 75 PRO A O 1
ATOM 622 N N . ASN A 1 76 ? 2.692 4.482 27.805 1.00 82.94 76 ASN A N 1
ATOM 623 C CA . ASN A 1 76 ? 4.040 3.913 27.776 1.00 82.94 76 ASN A CA 1
ATOM 624 C C . ASN A 1 76 ? 5.002 4.613 28.748 1.00 82.94 76 ASN A C 1
ATOM 626 O O . ASN A 1 76 ? 6.020 4.030 29.117 1.00 82.94 76 ASN A O 1
ATOM 630 N N . VAL A 1 77 ? 4.706 5.853 29.155 1.00 82.69 77 VAL A N 1
ATOM 631 C CA . VAL A 1 77 ? 5.519 6.610 30.113 1.00 82.69 77 VAL A CA 1
ATOM 632 C C . VAL A 1 77 ? 4.663 7.147 31.262 1.00 82.69 77 VAL A C 1
ATOM 634 O O . VAL A 1 77 ? 3.574 7.678 31.069 1.00 82.69 77 VAL A O 1
ATOM 637 N N . GLU A 1 78 ? 5.182 7.036 32.486 1.00 70.69 78 GLU A N 1
ATOM 638 C CA . GLU A 1 78 ? 4.485 7.409 33.730 1.00 70.69 78 GLU A CA 1
ATOM 639 C C . GLU A 1 78 ? 4.149 8.911 33.809 1.00 70.69 78 GLU A C 1
ATOM 641 O O . GLU A 1 78 ? 3.180 9.309 34.451 1.00 70.69 78 GLU A O 1
ATOM 646 N N . LYS A 1 79 ? 4.918 9.751 33.102 1.00 70.94 79 LYS A N 1
ATOM 647 C CA . LYS A 1 79 ? 4.746 11.214 33.060 1.00 70.94 79 LYS A CA 1
ATOM 648 C C . LYS A 1 79 ? 3.516 11.684 32.277 1.00 70.94 79 LYS A C 1
ATOM 650 O O . LYS A 1 79 ? 3.150 12.847 32.418 1.00 70.94 79 LYS A O 1
ATOM 655 N N . ASP A 1 80 ? 2.893 10.813 31.484 1.00 68.12 80 ASP A N 1
ATOM 656 C CA . ASP A 1 80 ? 1.712 11.161 30.680 1.00 68.12 80 ASP A CA 1
ATOM 657 C C . ASP A 1 80 ? 0.410 11.105 31.491 1.00 68.12 80 ASP A C 1
ATOM 659 O O . ASP A 1 80 ? -0.633 11.582 31.040 1.00 68.12 80 ASP A O 1
ATOM 663 N N . LEU A 1 81 ? 0.448 10.534 32.699 1.00 69.69 81 LEU A N 1
ATOM 664 C CA . LEU A 1 81 ? -0.706 10.507 33.586 1.00 69.69 81 LEU A CA 1
ATOM 665 C C . LEU A 1 81 ? -0.778 11.818 34.380 1.00 69.69 81 LEU A C 1
ATOM 667 O O . LEU A 1 81 ? 0.198 12.186 35.040 1.00 69.69 81 LEU A O 1
ATOM 671 N N . PRO A 1 82 ? -1.927 12.518 34.395 1.00 69.31 82 PRO A N 1
ATOM 672 C CA . PRO A 1 82 ? -2.127 13.616 35.325 1.00 69.31 82 PRO A CA 1
ATOM 673 C C . PRO A 1 82 ? -2.095 13.057 36.753 1.00 69.31 82 PRO A C 1
ATOM 675 O O . PRO A 1 82 ? -3.049 12.445 37.230 1.00 69.31 82 PRO A O 1
ATOM 678 N N . VAL A 1 83 ? -0.971 13.252 37.444 1.00 72.56 83 VAL A N 1
ATOM 679 C CA . VAL A 1 83 ? -0.834 12.901 38.858 1.00 72.56 83 VAL A CA 1
ATOM 680 C C . VAL A 1 83 ? -1.646 13.912 39.662 1.00 72.56 83 VAL A C 1
ATOM 682 O O . VAL A 1 83 ? -1.189 15.025 39.931 1.00 72.56 83 VAL A O 1
ATOM 685 N N . CYS A 1 84 ? -2.860 13.538 40.061 1.00 68.88 84 CYS A N 1
ATOM 686 C CA . CYS A 1 84 ? -3.599 14.284 41.072 1.00 68.88 84 CYS A CA 1
ATOM 687 C C . CYS A 1 84 ? -2.846 14.183 42.404 1.00 68.88 84 CYS A C 1
ATOM 689 O O . CYS A 1 84 ? -2.975 13.202 43.135 1.00 68.88 84 CYS A O 1
ATOM 691 N N . LYS A 1 85 ? -2.045 15.203 42.726 1.00 69.88 85 LYS A N 1
ATOM 692 C CA . LYS A 1 85 ? -1.530 15.389 44.085 1.00 69.88 85 LYS A CA 1
ATOM 693 C C . LYS A 1 85 ? -2.665 15.949 44.948 1.00 69.88 85 LYS A C 1
ATOM 695 O O . LYS A 1 85 ? -3.248 16.963 44.559 1.00 69.88 85 LYS A O 1
ATOM 700 N N . PRO A 1 86 ? -3.004 15.328 46.090 1.00 73.50 86 PRO A N 1
ATOM 701 C CA . PRO A 1 86 ? -3.984 15.902 46.998 1.00 73.50 86 PRO A CA 1
ATOM 702 C C . PRO A 1 86 ? -3.492 17.276 47.469 1.00 73.50 86 PRO A C 1
ATOM 704 O O . PRO A 1 86 ? -2.351 17.428 47.913 1.00 73.50 86 PRO A O 1
ATOM 707 N N . ALA A 1 87 ? -4.357 18.283 47.352 1.00 63.53 87 ALA A N 1
ATOM 708 C CA . ALA A 1 87 ? -4.122 19.622 47.874 1.00 63.53 87 ALA A CA 1
ATOM 709 C C . ALA A 1 87 ? -4.199 19.575 49.409 1.00 63.53 87 ALA A C 1
ATOM 711 O O . ALA A 1 87 ? -5.239 19.857 49.995 1.00 63.53 87 ALA A O 1
ATOM 712 N N . GLY A 1 88 ? -3.130 19.119 50.062 1.00 60.12 88 GLY A N 1
ATOM 713 C CA . GLY A 1 88 ? -3.110 19.004 51.521 1.00 60.12 88 GLY A CA 1
ATOM 714 C C . GLY A 1 88 ? -1.915 18.294 52.153 1.00 60.12 88 GLY A C 1
ATOM 715 O O . GLY A 1 88 ? -1.862 18.234 53.374 1.00 60.12 88 GLY A O 1
ATOM 716 N N . SER A 1 89 ? -0.953 17.771 51.389 1.00 55.91 89 SER A N 1
ATOM 717 C CA . SER A 1 89 ? 0.299 17.275 51.980 1.00 55.91 89 SER A CA 1
ATOM 718 C C . SER A 1 89 ? 1.298 18.426 52.127 1.00 55.91 89 SER A C 1
ATOM 720 O O . SER A 1 89 ? 2.124 18.647 51.241 1.00 55.91 89 SER A O 1
ATOM 722 N N . ALA A 1 90 ? 1.136 19.185 53.213 1.00 47.34 90 ALA A N 1
ATOM 723 C CA . ALA A 1 90 ? 2.177 20.027 53.803 1.00 47.34 90 ALA A CA 1
ATOM 724 C C . ALA A 1 90 ? 3.054 19.188 54.742 1.00 47.34 90 ALA A C 1
ATOM 726 O O . ALA A 1 90 ? 2.501 18.252 55.366 1.00 47.34 90 ALA A O 1
#